Protein AF-A0A949RVY4-F1 (afdb_monomer)

Radius of gyration: 36.32 Å; Cα contacts (8 Å, |Δi|>4): 30; chains: 1; bounding box: 106×46×80 Å

Mean predicted aligned error: 21.16 Å

Secondary structure (DSSP, 8-state):
--HHHHHHHTT--HHHHHHHHHS--HHHHHHHHHHHTTPPPP----PPPPPPP------PPP--S-----PPP----------PPP----S-----S-HHHHHHHHHHHHHHHHHHHHHHHHHHHHHHHHHHHTS--

Solvent-accessible surface area (backbone atoms only — not comparable to full-atom values): 9149 Å² total; per-residue (Å²): 143,57,61,59,61,50,35,47,72,76,66,43,53,73,45,58,31,34,33,75,76,73,71,35,39,66,69,50,50,52,52,54,52,31,58,75,71,68,45,84,77,83,78,83,73,82,67,75,76,79,74,81,74,82,75,85,76,79,82,78,76,83,82,75,92,75,89,82,83,85,76,88,76,87,81,82,78,85,75,84,78,80,76,75,78,80,91,80,69,86,85,78,83,84,76,62,76,61,62,68,56,54,52,49,52,50,50,52,51,54,50,50,53,51,51,52,49,54,51,51,51,50,51,51,53,51,54,54,57,51,55,66,70,70,68,83,122

Sequence (137 aa):
MNDLLLALRDGATVDDALQQIYGFNVEGLEVEWRAAIQARPMAVSALPTAQPTPTFVPTIVPVGGDSFAATPTPFVVPTSSFSTPDASAPPTSSQGPPLLLTLALLGFCCLLLLIIGVVFIGIVVRSQNQKKKGGEQ

pLDDT: mean 79.12, std 16.27, range [43.78, 97.19]

Foldseek 3Di:
DCQLVVCVVVPHDQQRSCCVPVVGGPLVVVQVVCVVVVHDGDDPPPDPDPDDDDDPDPDDDDDPDDDDDDDDDDDDDDDDDDDDPDPPDDDDDPPDPPVVVVVVVVVVVVVVVVVVVVVVVVVVVVVVVVVVVVPPD

Structure (mmCIF, N/CA/C/O backbone):
data_AF-A0A949RVY4-F1
#
_entry.id   AF-A0A949RVY4-F1
#
loop_
_atom_site.group_PDB
_atom_site.id
_atom_site.type_symbol
_atom_site.label_atom_id
_atom_site.label_alt_id
_atom_site.label_comp_id
_atom_site.label_asym_id
_atom_site.label_entity_id
_atom_site.label_seq_id
_atom_site.pdbx_PDB_ins_code
_atom_site.Cartn_x
_atom_site.Cartn_y
_atom_site.Cartn_z
_atom_site.occupancy
_atom_site.B_iso_or_equiv
_atom_site.auth_seq_id
_atom_site.auth_comp_id
_atom_site.auth_asym_id
_atom_site.auth_atom_id
_atom_site.pdbx_PDB_model_num
ATOM 1 N N . MET A 1 1 ? -5.807 -10.503 10.178 1.00 63.25 1 MET A N 1
ATOM 2 C CA . MET A 1 1 ? -5.055 -9.230 9.994 1.00 63.25 1 MET A CA 1
ATOM 3 C C . MET A 1 1 ? -3.608 -9.340 10.489 1.00 63.25 1 MET A C 1
ATOM 5 O O . MET A 1 1 ? -2.984 -8.357 10.862 1.00 63.25 1 MET A O 1
ATOM 9 N N . ASN A 1 2 ? -3.052 -10.547 10.464 1.00 91.69 2 ASN A N 1
ATOM 10 C CA . ASN A 1 2 ? -1.637 -10.851 10.679 1.00 91.69 2 ASN A CA 1
ATOM 11 C C . ASN A 1 2 ? -1.188 -11.938 9.689 1.00 91.69 2 ASN A C 1
ATOM 13 O O . ASN A 1 2 ? -0.134 -12.539 9.855 1.00 91.69 2 ASN A O 1
ATOM 17 N N . ASP A 1 3 ? -2.002 -12.181 8.663 1.00 95.44 3 ASP A N 1
ATOM 18 C CA . ASP A 1 3 ? -1.887 -13.303 7.739 1.00 95.44 3 ASP A CA 1
ATOM 19 C C . ASP A 1 3 ? -0.607 -13.190 6.904 1.00 95.44 3 ASP A C 1
ATOM 21 O O . ASP A 1 3 ? 0.066 -14.189 6.676 1.00 95.44 3 ASP A O 1
ATOM 25 N N . LEU A 1 4 ? -0.187 -11.958 6.580 1.00 95.00 4 LEU A N 1
ATOM 26 C CA . LEU A 1 4 ? 1.084 -11.692 5.894 1.00 95.00 4 LEU A CA 1
ATOM 27 C C . LEU A 1 4 ? 2.275 -12.117 6.747 1.00 95.00 4 LEU A C 1
ATOM 29 O O . LEU A 1 4 ? 3.197 -12.768 6.269 1.00 95.00 4 LEU A O 1
ATOM 33 N N . LEU A 1 5 ? 2.232 -11.783 8.035 1.00 95.88 5 LEU A N 1
ATOM 34 C CA . LEU A 1 5 ? 3.296 -12.132 8.969 1.00 95.88 5 LEU A CA 1
ATOM 35 C C . LEU A 1 5 ? 3.343 -13.643 9.221 1.00 95.88 5 LEU A C 1
ATOM 37 O O . LEU A 1 5 ? 4.427 -14.194 9.387 1.00 95.88 5 LEU A O 1
ATOM 41 N N . LEU A 1 6 ? 2.186 -14.314 9.228 1.00 97.19 6 LEU A N 1
ATOM 42 C CA . LEU A 1 6 ? 2.109 -15.772 9.334 1.00 97.19 6 LEU A CA 1
ATOM 43 C C . LEU A 1 6 ? 2.711 -16.453 8.098 1.00 97.19 6 LEU A C 1
ATOM 45 O O . LEU A 1 6 ? 3.548 -17.335 8.260 1.00 97.19 6 LEU A O 1
ATOM 49 N N . ALA A 1 7 ? 2.368 -15.999 6.890 1.00 95.62 7 ALA A N 1
ATOM 50 C CA . ALA A 1 7 ? 2.912 -16.549 5.649 1.00 95.62 7 ALA A CA 1
ATOM 51 C C . ALA A 1 7 ? 4.443 -16.402 5.570 1.00 95.62 7 ALA A C 1
ATOM 53 O O . ALA A 1 7 ? 5.146 -17.363 5.263 1.00 95.62 7 ALA A O 1
ATOM 54 N N . LEU A 1 8 ? 4.976 -15.229 5.930 1.00 95.75 8 LEU A N 1
ATOM 55 C CA . LEU A 1 8 ? 6.424 -14.992 5.960 1.00 95.75 8 LEU A CA 1
ATOM 56 C C . LEU A 1 8 ? 7.135 -15.836 7.029 1.00 95.75 8 LEU A C 1
ATOM 58 O O . LEU A 1 8 ? 8.222 -16.355 6.783 1.00 95.75 8 LEU A O 1
ATOM 62 N N . ARG A 1 9 ? 6.525 -16.011 8.210 1.00 96.62 9 ARG A N 1
ATOM 63 C CA . ARG A 1 9 ? 7.046 -16.898 9.265 1.00 96.62 9 ARG A CA 1
ATOM 64 C C . ARG A 1 9 ? 7.141 -18.345 8.782 1.00 96.62 9 ARG A C 1
ATOM 66 O O . ARG A 1 9 ? 8.105 -19.029 9.111 1.00 96.62 9 ARG A O 1
ATOM 73 N N . ASP A 1 10 ? 6.152 -18.794 8.018 1.00 96.44 10 ASP A N 1
ATOM 74 C CA . ASP A 1 10 ? 6.070 -20.164 7.511 1.00 96.44 10 ASP A CA 1
ATOM 75 C C . ASP A 1 10 ? 6.998 -20.400 6.298 1.00 96.44 10 ASP A C 1
ATOM 77 O O . ASP A 1 10 ? 7.057 -21.506 5.763 1.00 96.44 10 ASP A O 1
ATOM 81 N N . GLY A 1 11 ? 7.778 -19.384 5.906 1.00 96.56 11 GLY A N 1
ATOM 82 C CA . GLY A 1 11 ? 8.825 -19.475 4.891 1.00 96.56 11 GLY A CA 1
ATOM 83 C C . GLY A 1 11 ? 8.371 -19.128 3.476 1.00 96.56 11 GLY A C 1
ATOM 84 O O . GLY A 1 11 ? 9.130 -19.365 2.537 1.00 96.56 11 GLY A O 1
ATOM 85 N N . ALA A 1 12 ? 7.168 -18.570 3.300 1.00 96.12 12 ALA A N 1
ATOM 86 C CA . ALA A 1 12 ? 6.749 -18.049 2.004 1.00 96.12 12 ALA A CA 1
ATOM 87 C C . ALA A 1 12 ? 7.663 -16.893 1.572 1.00 96.12 12 ALA A C 1
ATOM 89 O O . ALA A 1 12 ? 8.089 -16.073 2.394 1.00 96.12 12 ALA A O 1
ATOM 90 N N . THR A 1 13 ? 7.951 -16.811 0.272 1.00 96.50 13 THR A N 1
ATOM 91 C CA . THR A 1 13 ? 8.637 -15.639 -0.278 1.00 96.50 13 THR A CA 1
ATOM 92 C C . THR A 1 13 ? 7.727 -14.412 -0.178 1.00 96.50 13 THR A C 1
ATOM 94 O O . THR A 1 13 ? 6.507 -14.533 -0.045 1.00 96.50 13 THR A O 1
ATOM 97 N N . VAL A 1 14 ? 8.313 -13.213 -0.213 1.00 95.25 14 VAL A N 1
ATOM 98 C CA . VAL A 1 14 ? 7.546 -11.962 -0.098 1.00 95.25 14 VAL A CA 1
ATOM 99 C C . VAL A 1 14 ? 6.511 -11.849 -1.217 1.00 95.25 14 VAL A C 1
ATOM 101 O O . VAL A 1 14 ? 5.358 -11.530 -0.937 1.00 95.25 14 VAL A O 1
ATOM 104 N N . ASP A 1 15 ? 6.897 -12.169 -2.452 1.00 95.94 15 ASP A N 1
ATOM 105 C CA . ASP A 1 15 ? 5.987 -12.182 -3.597 1.00 95.94 15 ASP A CA 1
ATOM 106 C C . ASP A 1 15 ? 4.851 -13.191 -3.428 1.00 95.94 15 ASP A C 1
ATOM 108 O O . ASP A 1 15 ? 3.692 -12.816 -3.595 1.00 95.94 15 ASP A O 1
ATOM 112 N N . ASP A 1 16 ? 5.143 -14.431 -3.022 1.00 96.31 16 ASP A N 1
ATOM 113 C CA . ASP A 1 16 ? 4.106 -15.452 -2.820 1.00 96.31 16 ASP A CA 1
ATOM 114 C C . ASP A 1 16 ? 3.116 -15.046 -1.718 1.00 96.31 16 ASP A C 1
ATOM 116 O O . ASP A 1 16 ? 1.901 -15.187 -1.872 1.00 96.31 16 ASP A O 1
ATOM 120 N N . ALA A 1 17 ? 3.626 -14.501 -0.610 1.00 96.62 17 ALA A N 1
ATOM 121 C CA . ALA A 1 17 ? 2.806 -14.061 0.511 1.00 96.62 17 ALA A CA 1
ATOM 122 C C . ALA A 1 17 ? 1.905 -12.873 0.128 1.00 96.62 17 ALA A C 1
ATOM 124 O O . ALA A 1 17 ? 0.719 -12.857 0.471 1.00 96.62 17 ALA A O 1
ATOM 125 N N . LEU A 1 18 ? 2.436 -11.893 -0.611 1.00 96.38 18 LEU A N 1
ATOM 126 C CA . LEU A 1 18 ? 1.653 -10.763 -1.119 1.00 96.38 18 LEU A CA 1
ATOM 127 C C . LEU A 1 18 ? 0.600 -11.229 -2.131 1.00 96.38 18 LEU A C 1
ATOM 129 O O . LEU A 1 18 ? -0.568 -10.848 -2.019 1.00 96.38 18 LEU A O 1
ATOM 133 N N . GLN A 1 19 ? 0.975 -12.121 -3.047 1.00 96.38 19 GLN A N 1
ATOM 134 C CA . GLN A 1 19 ? 0.078 -12.639 -4.071 1.00 96.38 19 GLN A CA 1
ATOM 135 C C . GLN A 1 19 ? -1.079 -13.437 -3.457 1.00 96.38 19 GLN A C 1
ATOM 137 O O . GLN A 1 19 ? -2.222 -13.291 -3.889 1.00 96.38 19 GLN A O 1
ATOM 142 N N . GLN A 1 20 ? -0.815 -14.243 -2.425 1.00 94.75 20 GLN A N 1
ATOM 143 C CA . GLN A 1 20 ? -1.829 -15.055 -1.749 1.00 94.75 20 GLN A CA 1
ATOM 144 C C . GLN A 1 20 ? -2.834 -14.216 -0.943 1.00 94.75 20 GLN A C 1
ATOM 146 O O . GLN A 1 20 ? -4.009 -14.575 -0.869 1.00 94.75 20 GLN A O 1
ATOM 151 N N . ILE A 1 21 ? -2.386 -13.125 -0.316 1.00 95.38 21 ILE A N 1
ATOM 152 C CA . ILE A 1 21 ? -3.188 -12.365 0.659 1.00 95.38 21 ILE A CA 1
ATOM 153 C C . ILE A 1 21 ? -3.841 -11.138 0.030 1.00 95.38 21 ILE A C 1
ATOM 155 O O . ILE A 1 21 ? -4.989 -10.823 0.341 1.00 95.38 21 ILE A O 1
ATOM 159 N N . TYR A 1 22 ? -3.109 -10.444 -0.839 1.00 94.44 22 TYR A N 1
ATOM 160 C CA . TYR A 1 22 ? -3.526 -9.181 -1.443 1.00 94.44 22 TYR A CA 1
ATOM 161 C C . TYR A 1 22 ? -3.779 -9.286 -2.952 1.00 94.44 22 TYR A C 1
ATOM 163 O O . TYR A 1 22 ? -4.365 -8.373 -3.528 1.00 94.44 22 TYR A O 1
ATOM 171 N N . GLY A 1 23 ? -3.407 -10.400 -3.592 1.00 95.44 23 GLY A N 1
ATOM 172 C CA . GLY A 1 23 ? -3.687 -10.642 -5.011 1.00 95.44 23 GLY A CA 1
ATOM 173 C C . GLY A 1 23 ? -2.716 -9.964 -5.980 1.00 95.44 23 GLY A C 1
ATOM 174 O O . GLY A 1 23 ? -2.944 -10.015 -7.189 1.00 95.44 23 GLY A O 1
ATOM 175 N N . PHE A 1 24 ? -1.637 -9.367 -5.477 1.00 95.12 24 PHE A N 1
ATOM 176 C CA . PHE A 1 24 ? -0.573 -8.755 -6.267 1.00 95.12 24 PHE A CA 1
ATOM 177 C C . PHE A 1 24 ? 0.800 -9.086 -5.683 1.00 95.12 24 PHE A C 1
ATOM 179 O O . PHE A 1 24 ? 0.918 -9.448 -4.516 1.00 95.12 24 PHE A O 1
ATOM 186 N N . ASN A 1 25 ? 1.833 -8.919 -6.494 1.00 94.62 25 ASN A N 1
ATOM 187 C CA . ASN A 1 25 ? 3.224 -9.162 -6.141 1.00 94.62 25 ASN A CA 1
ATOM 188 C C . ASN A 1 25 ? 3.936 -7.849 -5.730 1.00 94.62 25 ASN A C 1
ATOM 190 O O . ASN A 1 25 ? 3.283 -6.811 -5.570 1.00 94.62 25 ASN A O 1
ATOM 194 N N . VAL A 1 26 ? 5.259 -7.856 -5.542 1.00 93.88 26 VAL A N 1
ATOM 195 C CA . VAL A 1 26 ? 5.988 -6.652 -5.092 1.00 93.88 26 VAL A CA 1
ATOM 196 C C . VAL A 1 26 ? 5.869 -5.492 -6.089 1.00 93.88 26 VAL A C 1
ATOM 198 O O . VAL A 1 26 ? 5.657 -4.352 -5.670 1.00 93.88 26 VAL A O 1
ATOM 201 N N . GLU A 1 27 ? 5.921 -5.751 -7.399 1.00 92.81 27 GLU A N 1
ATOM 202 C CA . GLU A 1 27 ? 5.725 -4.699 -8.405 1.00 92.81 27 GLU A CA 1
ATOM 203 C C . GLU A 1 27 ? 4.308 -4.111 -8.357 1.00 92.81 27 GLU A C 1
ATOM 205 O O . GLU A 1 27 ? 4.136 -2.894 -8.446 1.00 92.81 27 GLU A O 1
ATOM 210 N N . GLY A 1 28 ? 3.284 -4.950 -8.174 1.00 92.25 28 GLY A N 1
ATOM 211 C CA . GLY A 1 28 ? 1.904 -4.487 -8.016 1.00 92.25 28 GLY A CA 1
ATOM 212 C C . GLY A 1 28 ? 1.714 -3.616 -6.770 1.00 92.25 28 GLY A C 1
ATOM 213 O O . GLY A 1 28 ? 1.038 -2.589 -6.837 1.00 92.25 28 GLY A O 1
ATOM 214 N N . LEU A 1 29 ? 2.381 -3.962 -5.663 1.00 94.62 29 LEU A N 1
ATOM 215 C CA . LEU A 1 29 ? 2.405 -3.137 -4.453 1.00 94.62 29 LEU A CA 1
ATOM 216 C C . LEU A 1 29 ? 3.009 -1.754 -4.725 1.00 94.62 29 LEU A C 1
ATOM 218 O O . LEU A 1 29 ? 2.462 -0.752 -4.264 1.00 94.62 29 LEU A O 1
ATOM 222 N N . GLU A 1 30 ? 4.111 -1.673 -5.478 1.00 93.50 30 GLU A N 1
ATOM 223 C CA . GLU A 1 30 ? 4.707 -0.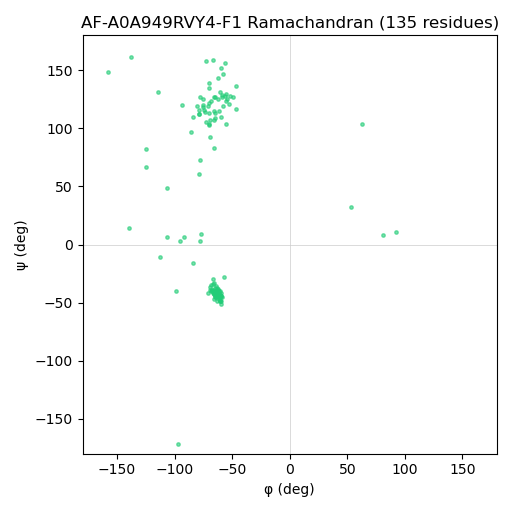383 -5.836 1.00 93.50 30 GLU A CA 1
ATOM 224 C C . GLU A 1 30 ? 3.753 0.455 -6.700 1.00 93.50 30 GLU A C 1
ATOM 226 O O . GLU A 1 30 ? 3.604 1.657 -6.463 1.00 93.50 30 GLU A O 1
ATOM 231 N N . VAL A 1 31 ? 3.076 -0.159 -7.672 1.00 93.94 31 VAL A N 1
ATOM 232 C CA . VAL A 1 31 ? 2.106 0.533 -8.535 1.00 93.94 31 VAL A CA 1
ATOM 233 C C . VAL A 1 31 ? 0.968 1.139 -7.710 1.00 93.94 31 VAL A C 1
ATOM 235 O O . VAL A 1 31 ? 0.704 2.339 -7.827 1.00 93.94 31 VAL A O 1
ATOM 238 N N . GLU A 1 32 ? 0.338 0.344 -6.845 1.00 93.06 32 GLU A N 1
ATOM 239 C CA . GLU A 1 32 ? -0.758 0.794 -5.979 1.00 93.06 32 GLU A CA 1
ATOM 240 C C . GLU A 1 32 ? -0.293 1.858 -4.979 1.00 93.06 32 GLU A C 1
ATOM 242 O O . GLU A 1 32 ? -0.951 2.883 -4.790 1.00 93.06 32 GLU A O 1
ATOM 247 N N . TRP A 1 33 ? 0.885 1.675 -4.379 1.00 93.94 33 TRP A N 1
ATOM 248 C CA . TRP A 1 33 ? 1.455 2.654 -3.458 1.00 93.94 33 TRP A CA 1
ATOM 249 C C . TRP A 1 33 ? 1.704 4.000 -4.145 1.00 93.94 33 TRP A C 1
ATOM 251 O O . TRP A 1 33 ? 1.321 5.044 -3.611 1.00 93.94 33 TRP A O 1
ATOM 261 N N . ARG A 1 34 ? 2.282 3.996 -5.353 1.00 95.00 34 ARG A N 1
ATOM 262 C CA . ARG A 1 34 ? 2.510 5.220 -6.135 1.00 95.00 34 ARG A CA 1
ATOM 263 C C . ARG A 1 34 ? 1.201 5.889 -6.529 1.00 95.00 34 ARG A C 1
ATOM 265 O O . ARG A 1 34 ? 1.118 7.113 -6.441 1.00 95.00 34 ARG A O 1
ATOM 272 N N . ALA A 1 35 ? 0.187 5.114 -6.914 1.00 94.12 35 ALA A N 1
ATOM 273 C CA . ALA A 1 35 ? -1.146 5.638 -7.194 1.00 94.12 35 ALA A CA 1
ATOM 274 C C . ALA A 1 35 ? -1.755 6.309 -5.951 1.00 94.12 35 ALA A C 1
ATOM 276 O O . ALA A 1 35 ? -2.265 7.427 -6.045 1.00 94.12 35 ALA A O 1
ATOM 277 N N . ALA A 1 36 ? -1.618 5.685 -4.777 1.00 94.56 36 ALA A N 1
ATOM 278 C CA . ALA A 1 36 ? -2.134 6.202 -3.513 1.00 94.56 36 ALA A CA 1
ATOM 279 C C . ALA A 1 36 ? -1.491 7.537 -3.098 1.00 94.56 36 ALA A C 1
ATOM 281 O O . ALA A 1 36 ? -2.182 8.419 -2.590 1.00 94.56 36 ALA A O 1
ATOM 282 N N . ILE A 1 37 ? -0.189 7.715 -3.344 1.00 96.00 37 ILE A N 1
ATOM 283 C CA . ILE A 1 37 ? 0.522 8.976 -3.060 1.00 96.00 37 ILE A CA 1
ATOM 284 C C . ILE A 1 37 ? 0.546 9.946 -4.252 1.00 96.00 37 ILE A C 1
ATOM 286 O O . ILE A 1 37 ? 1.235 10.963 -4.195 1.00 96.00 37 ILE A O 1
ATOM 290 N N . GLN A 1 38 ? -0.168 9.629 -5.339 1.00 94.31 38 GLN A N 1
ATOM 291 C CA . GLN A 1 38 ? -0.176 10.391 -6.596 1.00 94.31 38 GLN A CA 1
ATOM 292 C C . GLN A 1 38 ? 1.231 10.645 -7.173 1.00 94.31 38 GLN A C 1
ATOM 294 O O . GLN A 1 38 ? 1.494 11.667 -7.812 1.00 94.31 38 GLN A O 1
ATOM 299 N N . ALA A 1 39 ? 2.158 9.713 -6.953 1.00 93.62 39 ALA A N 1
ATOM 300 C CA . ALA A 1 39 ? 3.489 9.773 -7.533 1.00 93.62 39 ALA A CA 1
ATOM 301 C C . ALA A 1 39 ? 3.445 9.469 -9.036 1.00 93.62 39 ALA A C 1
ATOM 303 O O . ALA A 1 39 ? 2.553 8.790 -9.545 1.00 93.62 39 ALA A O 1
ATOM 304 N N . ARG A 1 40 ? 4.472 9.933 -9.760 1.00 91.69 40 ARG A N 1
ATOM 305 C CA . ARG A 1 40 ? 4.664 9.583 -11.173 1.00 91.69 40 ARG A CA 1
ATOM 306 C C . ARG A 1 40 ? 4.727 8.048 -11.320 1.00 91.69 40 ARG A C 1
ATOM 308 O O . ARG A 1 40 ? 5.555 7.449 -10.620 1.00 91.69 40 ARG A O 1
ATOM 315 N N . PRO A 1 41 ? 3.931 7.429 -12.216 1.00 86.56 41 PRO A N 1
ATOM 316 C CA . PRO A 1 41 ? 4.009 5.996 -12.500 1.00 86.56 41 PRO A CA 1
ATOM 317 C C . PRO A 1 41 ? 5.409 5.595 -12.973 1.00 86.56 41 PRO A C 1
ATOM 319 O O . PRO A 1 41 ? 6.081 6.386 -13.644 1.00 86.56 41 PRO A O 1
ATOM 322 N N . MET A 1 42 ? 5.861 4.381 -12.644 1.00 81.69 42 MET A N 1
ATOM 323 C CA . MET A 1 42 ? 7.092 3.855 -13.238 1.00 81.69 42 MET A CA 1
ATOM 324 C C . MET A 1 42 ? 6.928 3.766 -14.756 1.00 81.69 42 MET A C 1
ATOM 326 O O . MET A 1 42 ? 5.941 3.231 -15.261 1.00 81.69 42 MET A O 1
ATOM 330 N N . ALA A 1 43 ? 7.911 4.282 -15.490 1.00 73.25 43 ALA A N 1
ATOM 331 C CA . ALA A 1 43 ? 8.015 4.010 -16.911 1.00 73.25 43 ALA A CA 1
ATOM 332 C C . ALA A 1 43 ? 8.478 2.558 -17.059 1.00 73.25 43 ALA A C 1
ATOM 334 O O . ALA A 1 43 ? 9.641 2.250 -16.798 1.00 73.25 43 ALA A O 1
ATOM 335 N N . VAL A 1 44 ? 7.571 1.664 -17.453 1.00 70.88 44 VAL A N 1
ATOM 336 C CA . VAL A 1 44 ? 7.947 0.309 -17.862 1.00 70.88 44 VAL A CA 1
ATOM 337 C C . VAL A 1 44 ? 8.692 0.459 -19.185 1.00 70.88 44 VAL A C 1
ATOM 339 O O . VAL A 1 44 ? 8.091 0.593 -20.250 1.00 70.88 44 VAL A O 1
ATOM 342 N N . SER A 1 45 ? 10.017 0.576 -19.106 1.00 61.03 45 SER A N 1
ATOM 343 C CA . SER A 1 45 ? 10.857 0.745 -20.284 1.00 61.03 45 SER A CA 1
ATOM 344 C C . SER A 1 45 ? 10.862 -0.563 -21.068 1.00 61.03 45 SER A C 1
ATOM 346 O O . SER A 1 45 ? 11.545 -1.512 -20.699 1.00 61.03 45 SER A O 1
ATOM 348 N N . ALA A 1 46 ? 10.105 -0.604 -22.162 1.00 63.75 46 ALA A N 1
ATOM 349 C CA . ALA A 1 46 ? 10.144 -1.691 -23.138 1.00 63.75 46 ALA A CA 1
ATOM 350 C C . ALA A 1 46 ? 11.366 -1.599 -24.075 1.00 63.75 46 ALA A C 1
ATOM 352 O O . ALA A 1 46 ? 11.422 -2.312 -25.077 1.00 63.75 46 ALA A O 1
ATOM 353 N N . LEU A 1 47 ? 12.324 -0.699 -23.802 1.00 68.38 47 LEU A N 1
ATOM 354 C CA . LEU A 1 47 ? 13.532 -0.613 -24.614 1.00 68.38 47 LEU A CA 1
ATOM 355 C C . LEU A 1 47 ? 14.337 -1.908 -24.440 1.00 68.38 47 LEU A C 1
ATOM 357 O O . LEU A 1 47 ? 14.656 -2.261 -23.302 1.00 68.38 47 LEU A O 1
ATOM 361 N N . PRO A 1 48 ? 14.707 -2.589 -25.539 1.00 68.38 48 PRO A N 1
ATOM 362 C CA . PRO A 1 48 ? 15.642 -3.698 -25.477 1.00 68.38 48 PRO A CA 1
ATOM 363 C C . PRO A 1 48 ? 16.894 -3.255 -24.721 1.00 68.38 48 PRO A C 1
ATOM 365 O O . PRO A 1 48 ? 17.493 -2.226 -25.052 1.00 68.38 48 PRO A O 1
ATOM 368 N N . THR A 1 49 ? 17.301 -4.019 -23.710 1.00 69.81 49 THR A N 1
ATOM 369 C CA . THR A 1 49 ? 18.649 -3.895 -23.160 1.00 69.81 49 THR A CA 1
ATOM 370 C C . THR A 1 49 ? 19.621 -4.085 -24.317 1.00 69.81 49 THR A C 1
ATOM 372 O O . THR A 1 49 ? 19.542 -5.074 -25.046 1.00 69.81 49 THR A O 1
ATOM 375 N N . ALA A 1 50 ? 20.490 -3.096 -24.545 1.00 69.69 50 ALA A N 1
ATOM 376 C CA . ALA A 1 50 ? 21.462 -3.154 -25.626 1.00 69.69 50 ALA A CA 1
ATOM 377 C C . ALA A 1 50 ? 22.245 -4.469 -25.522 1.00 69.69 50 ALA A C 1
ATOM 379 O O . ALA A 1 50 ? 22.859 -4.757 -24.493 1.00 69.69 50 ALA A O 1
ATOM 380 N N . GLN A 1 51 ? 22.179 -5.286 -26.573 1.00 76.88 51 GLN A N 1
ATOM 381 C CA . GLN A 1 51 ? 22.876 -6.561 -26.601 1.00 76.88 51 GLN A CA 1
ATOM 382 C C . GLN A 1 51 ? 24.383 -6.277 -26.575 1.00 76.88 51 GLN A C 1
ATOM 384 O O . GLN A 1 51 ? 24.850 -5.473 -27.392 1.00 76.88 51 GLN A O 1
ATOM 389 N N . PRO A 1 52 ? 25.156 -6.871 -25.645 1.00 72.06 52 PRO A N 1
ATOM 390 C CA . PRO A 1 52 ? 26.588 -6.625 -25.586 1.00 72.06 52 PRO A CA 1
ATOM 391 C C . PRO A 1 52 ? 27.200 -7.014 -26.931 1.00 72.06 52 PRO A C 1
ATOM 393 O O . PRO A 1 52 ? 27.084 -8.156 -27.377 1.00 72.06 52 PRO A O 1
ATOM 396 N N . THR A 1 53 ? 27.815 -6.043 -27.605 1.00 79.56 53 THR A N 1
ATOM 397 C CA . THR A 1 53 ? 28.573 -6.322 -28.825 1.00 79.56 53 THR A CA 1
ATOM 398 C C . THR A 1 53 ? 29.810 -7.115 -28.409 1.00 79.56 53 THR A C 1
ATOM 400 O O . THR A 1 53 ? 30.541 -6.644 -27.535 1.00 79.56 53 THR A O 1
ATOM 403 N N . PRO A 1 54 ? 30.052 -8.315 -28.964 1.00 79.12 54 PRO A N 1
ATOM 404 C CA . PRO A 1 54 ? 31.222 -9.100 -28.604 1.00 79.12 54 PRO A CA 1
ATOM 405 C C . PRO A 1 54 ? 32.486 -8.317 -28.962 1.00 79.12 54 PRO A C 1
ATOM 407 O O . PRO A 1 54 ? 32.756 -8.043 -30.131 1.00 79.12 54 PRO A O 1
ATOM 410 N N . THR A 1 55 ? 33.265 -7.943 -27.950 1.00 77.75 55 THR A N 1
ATOM 411 C CA . THR A 1 55 ? 34.564 -7.309 -28.159 1.00 77.75 55 THR A CA 1
ATOM 412 C C . THR A 1 55 ? 35.552 -8.384 -28.599 1.00 77.75 55 THR A C 1
ATOM 414 O O . THR A 1 55 ? 35.797 -9.344 -27.867 1.00 77.75 55 THR A O 1
ATOM 417 N N . PHE A 1 56 ? 36.116 -8.247 -29.801 1.00 76.12 56 PHE A N 1
ATOM 418 C CA . PHE A 1 56 ? 37.183 -9.126 -30.273 1.00 76.12 56 PHE A CA 1
ATOM 419 C C . PHE A 1 56 ? 38.411 -8.916 -29.384 1.00 76.12 56 PHE A C 1
ATOM 421 O O . PHE A 1 56 ? 39.034 -7.856 -29.432 1.00 76.12 56 PHE A O 1
ATOM 428 N N . VAL A 1 57 ? 38.732 -9.897 -28.539 1.00 75.31 57 VAL A N 1
ATOM 429 C CA . VAL A 1 57 ? 39.948 -9.871 -27.722 1.00 75.31 57 VAL A CA 1
ATOM 430 C C . VAL A 1 57 ? 41.113 -10.277 -28.623 1.00 75.31 57 VAL A C 1
ATOM 432 O O . VAL A 1 57 ? 41.133 -11.419 -29.091 1.00 75.31 57 VAL A O 1
ATOM 435 N N . PRO A 1 58 ? 42.087 -9.388 -28.886 1.00 77.25 58 PRO A N 1
ATOM 436 C CA . PRO A 1 58 ? 43.272 -9.763 -29.638 1.00 77.25 58 PRO A CA 1
ATOM 437 C C . PRO A 1 58 ? 44.033 -10.833 -28.859 1.00 77.25 58 PRO A C 1
ATOM 439 O O . PRO A 1 58 ? 44.381 -10.641 -27.692 1.00 77.25 58 PRO A O 1
ATOM 442 N N . THR A 1 59 ? 44.295 -11.970 -29.495 1.00 81.00 59 THR A N 1
ATOM 443 C CA . THR A 1 59 ? 45.180 -12.988 -28.931 1.00 81.00 59 THR A CA 1
ATOM 444 C C . THR A 1 59 ? 46.594 -12.409 -28.859 1.00 81.00 59 THR A C 1
ATOM 446 O O . THR A 1 59 ? 47.244 -12.226 -29.886 1.00 81.00 59 THR A O 1
ATOM 449 N N . ILE A 1 60 ? 47.062 -12.082 -27.651 1.00 73.69 60 ILE A N 1
ATOM 450 C CA . ILE A 1 60 ? 48.436 -11.616 -27.431 1.00 73.69 60 ILE A CA 1
ATOM 451 C C . ILE A 1 60 ? 49.379 -12.800 -27.648 1.00 73.69 60 ILE A C 1
ATOM 453 O O . ILE A 1 60 ? 49.277 -13.828 -26.979 1.00 73.69 60 ILE A O 1
ATOM 457 N N . VAL A 1 61 ? 50.303 -12.644 -28.591 1.00 72.38 61 VAL A N 1
ATOM 458 C CA . VAL A 1 61 ? 51.416 -13.573 -28.800 1.00 72.38 61 VAL A CA 1
ATOM 459 C C . VAL A 1 61 ? 52.390 -13.419 -27.620 1.00 72.38 61 VAL A C 1
ATOM 461 O O . VAL A 1 61 ? 52.679 -12.279 -27.247 1.00 72.38 61 VAL A O 1
ATOM 464 N N . PRO A 1 62 ? 52.898 -14.504 -27.005 1.00 65.75 62 PRO A N 1
ATOM 465 C CA . PRO A 1 62 ? 53.838 -14.394 -25.892 1.00 65.75 62 PRO A CA 1
ATOM 466 C C . PRO A 1 62 ? 55.071 -13.562 -26.267 1.00 65.75 62 PRO A C 1
ATOM 468 O O . PRO A 1 62 ? 55.705 -13.802 -27.293 1.00 65.75 62 PRO A O 1
ATOM 471 N N . VAL A 1 63 ? 55.404 -12.583 -25.425 1.00 64.38 63 VAL A N 1
ATOM 472 C CA . VAL A 1 63 ? 56.562 -11.700 -25.598 1.00 64.38 63 VAL A CA 1
ATOM 473 C C . VAL A 1 63 ? 57.848 -12.501 -25.377 1.00 64.38 63 VAL A C 1
ATOM 475 O O . VAL A 1 63 ? 58.191 -12.840 -24.245 1.00 64.38 63 VAL A O 1
AT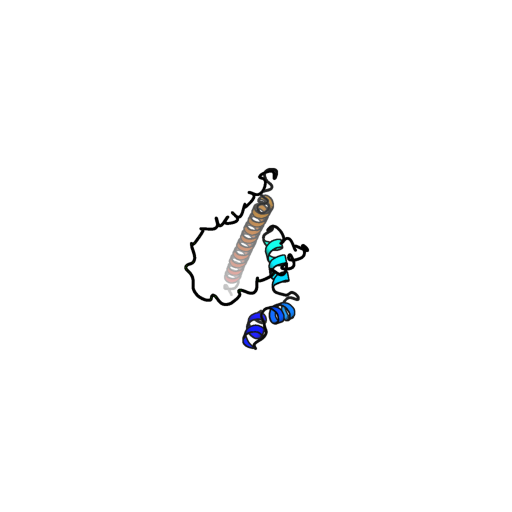OM 478 N N . GLY A 1 64 ? 58.573 -12.780 -26.461 1.00 59.91 64 GLY A N 1
ATOM 479 C CA . GLY A 1 64 ? 60.021 -12.978 -26.410 1.00 59.91 64 GLY A CA 1
ATOM 480 C C . GLY A 1 64 ? 60.670 -11.607 -26.249 1.00 59.91 64 GLY A C 1
ATOM 481 O O . GLY A 1 64 ? 60.325 -10.689 -26.987 1.00 59.91 64 GLY A O 1
ATOM 482 N N . GLY A 1 65 ? 61.495 -11.450 -25.215 1.00 58.78 65 GLY A N 1
ATOM 483 C CA . GLY A 1 65 ? 61.930 -10.1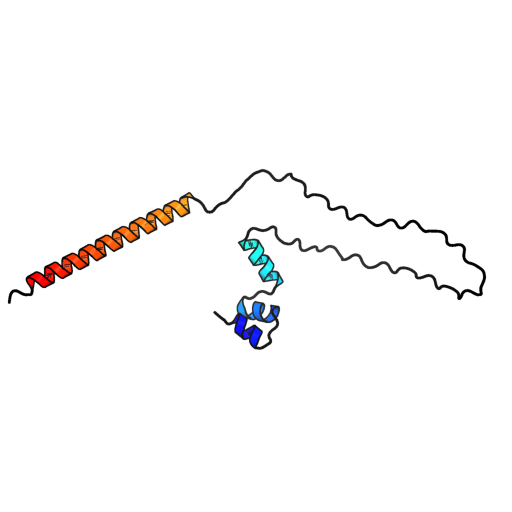52 -24.706 1.00 58.78 65 GLY A CA 1
ATOM 484 C C . GLY A 1 65 ? 62.568 -9.245 -25.751 1.00 58.78 65 GLY A C 1
ATOM 485 O O . GLY A 1 65 ? 63.538 -9.643 -26.372 1.00 58.78 65 GLY A O 1
ATOM 486 N N . ASP A 1 66 ? 62.023 -8.035 -25.863 1.00 58.31 66 ASP A N 1
ATOM 487 C CA . ASP A 1 66 ? 62.735 -6.772 -26.049 1.00 58.31 66 ASP A CA 1
ATOM 488 C C . ASP A 1 66 ? 61.804 -5.635 -25.571 1.00 58.31 66 ASP A C 1
ATOM 490 O O . ASP A 1 66 ? 60.578 -5.765 -25.550 1.00 58.31 66 ASP A O 1
ATOM 494 N N . SER A 1 67 ? 62.395 -4.565 -25.047 1.00 56.06 67 SER A N 1
ATOM 495 C CA . SER A 1 67 ? 61.783 -3.547 -24.183 1.00 56.06 67 SER A CA 1
ATOM 496 C C . SER A 1 67 ? 60.576 -2.803 -24.787 1.00 56.06 67 SER A C 1
ATOM 498 O O . SER A 1 67 ? 60.662 -2.175 -25.839 1.00 56.06 67 SER A O 1
ATOM 500 N N . PHE A 1 68 ? 59.451 -2.787 -24.059 1.00 55.78 68 PHE A N 1
ATOM 501 C CA . PHE A 1 68 ? 58.243 -2.034 -24.420 1.00 55.78 68 PHE A CA 1
ATOM 502 C C . PHE A 1 68 ? 58.358 -0.550 -24.038 1.00 55.78 68 PHE A C 1
ATOM 504 O O . PHE A 1 68 ? 58.446 -0.204 -22.860 1.00 55.78 68 PHE A O 1
ATOM 511 N N . ALA A 1 69 ? 58.276 0.338 -25.031 1.00 61.03 69 ALA A N 1
ATOM 512 C CA . ALA A 1 69 ? 58.012 1.758 -24.814 1.00 61.03 69 ALA A CA 1
ATOM 513 C C . ALA A 1 69 ? 56.505 1.970 -24.573 1.00 61.03 69 ALA A C 1
ATOM 515 O O . ALA A 1 69 ? 55.684 1.766 -25.468 1.00 61.03 69 ALA A O 1
ATOM 516 N N . ALA A 1 70 ? 56.128 2.363 -23.354 1.00 55.53 70 ALA A N 1
ATOM 517 C CA . ALA A 1 70 ? 54.739 2.628 -22.989 1.00 55.53 70 ALA A CA 1
ATOM 518 C C . ALA A 1 70 ? 54.252 3.948 -23.610 1.00 55.53 70 ALA A C 1
ATOM 520 O O . ALA A 1 70 ? 54.717 5.025 -23.243 1.00 55.53 70 ALA A O 1
ATOM 521 N N . THR A 1 71 ? 53.292 3.870 -24.533 1.00 64.50 71 THR A N 1
ATOM 522 C CA . THR A 1 71 ? 52.541 5.042 -25.007 1.00 64.50 71 THR A CA 1
ATOM 523 C C . THR A 1 71 ? 51.257 5.164 -24.179 1.00 64.50 71 THR A C 1
ATOM 525 O O . THR A 1 71 ? 50.459 4.225 -24.192 1.00 64.50 71 THR A O 1
ATOM 528 N N . PRO A 1 72 ? 51.020 6.270 -23.448 1.00 56.22 72 PRO A N 1
ATOM 529 C CA . PRO A 1 72 ? 49.791 6.440 -22.682 1.00 56.22 72 PRO A CA 1
ATOM 530 C C . PRO A 1 72 ? 48.606 6.660 -23.629 1.00 56.22 72 PRO A C 1
ATOM 532 O O . PRO A 1 72 ? 48.567 7.617 -24.400 1.00 56.22 72 PRO A O 1
ATOM 535 N N . THR A 1 73 ? 47.628 5.760 -23.574 1.00 66.81 73 THR A N 1
ATOM 536 C CA . THR A 1 73 ? 46.355 5.897 -24.287 1.00 66.81 73 THR A CA 1
ATOM 537 C C . THR A 1 73 ? 45.461 6.883 -23.524 1.00 66.81 73 THR A C 1
ATOM 539 O O . THR A 1 73 ? 45.257 6.688 -22.323 1.00 66.81 73 THR A O 1
ATOM 542 N N . PRO A 1 74 ? 44.909 7.936 -24.153 1.00 61.25 74 PRO A N 1
ATOM 543 C CA . PRO A 1 74 ? 43.968 8.820 -23.474 1.00 61.25 74 PRO A CA 1
ATOM 544 C C . PRO A 1 74 ? 42.643 8.084 -23.233 1.00 61.25 74 PRO A C 1
ATOM 546 O O . PRO A 1 74 ? 41.921 7.743 -24.168 1.00 61.25 74 PRO A O 1
ATOM 549 N N . PHE A 1 75 ? 42.324 7.836 -21.963 1.00 63.72 75 PHE A N 1
ATOM 550 C CA . PHE A 1 75 ? 41.025 7.321 -21.538 1.00 63.72 75 PHE A CA 1
ATOM 551 C C . PHE A 1 75 ? 40.019 8.480 -21.513 1.00 63.72 75 PHE A C 1
ATOM 553 O O . PHE A 1 75 ? 40.129 9.385 -20.687 1.00 63.72 75 PHE A O 1
ATOM 560 N N . VAL A 1 76 ? 39.030 8.463 -22.407 1.00 63.44 76 VAL A N 1
ATOM 561 C CA . VAL A 1 76 ? 37.845 9.322 -22.281 1.00 63.44 76 VAL A CA 1
ATOM 562 C C . VAL A 1 76 ? 36.846 8.632 -21.358 1.00 63.44 76 V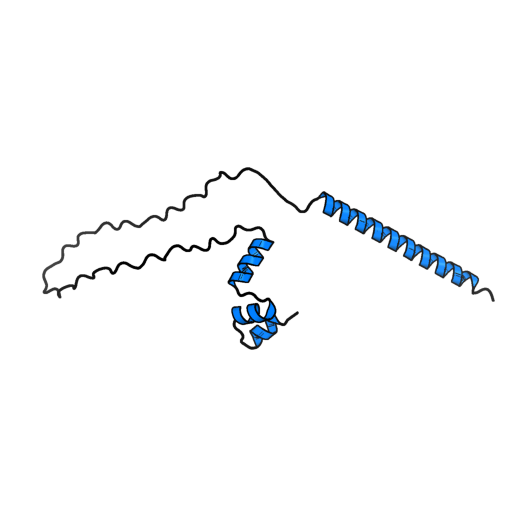AL A C 1
ATOM 564 O O . VAL A 1 76 ? 36.272 7.600 -21.695 1.00 63.44 76 VAL A O 1
ATOM 567 N N . VAL A 1 77 ? 36.663 9.185 -20.161 1.00 67.62 77 VAL A N 1
ATOM 568 C CA . VAL A 1 77 ? 35.615 8.748 -19.234 1.00 67.62 77 VAL A CA 1
ATOM 569 C C . VAL A 1 77 ? 34.281 9.297 -19.754 1.00 67.62 77 VAL A C 1
ATOM 571 O O . VAL A 1 77 ? 34.152 10.519 -19.870 1.00 67.62 77 VAL A O 1
ATOM 574 N N . PRO A 1 78 ? 33.279 8.460 -20.083 1.00 60.47 78 PRO A N 1
ATOM 575 C CA . PRO A 1 78 ? 31.972 8.967 -20.469 1.00 60.47 78 PRO A CA 1
ATOM 576 C C . PRO A 1 78 ? 31.343 9.680 -19.267 1.00 60.47 78 PRO A C 1
ATOM 578 O O . PRO A 1 78 ? 31.034 9.073 -18.244 1.00 60.47 78 PRO A O 1
ATOM 581 N N . THR A 1 79 ? 31.182 10.997 -19.377 1.00 67.12 79 THR A N 1
ATOM 582 C CA . THR A 1 79 ? 30.438 11.792 -18.396 1.00 67.12 79 THR A CA 1
ATOM 583 C C . THR A 1 79 ? 28.948 11.523 -18.584 1.00 67.12 79 THR A C 1
ATOM 585 O O . THR A 1 79 ? 28.386 11.832 -19.634 1.00 67.12 79 THR A O 1
ATOM 588 N N . SER A 1 80 ? 28.307 10.937 -17.568 1.00 57.97 80 SER A N 1
ATOM 589 C CA . SER A 1 80 ? 26.850 10.795 -17.508 1.00 57.97 80 SER A CA 1
ATOM 590 C C . SER A 1 80 ? 26.212 12.184 -17.539 1.00 57.97 80 SER A C 1
ATOM 592 O O . SER A 1 80 ? 26.343 12.956 -16.589 1.00 57.97 80 SER A O 1
ATOM 594 N N . SER A 1 81 ? 25.553 12.524 -18.645 1.00 63.12 81 SER A N 1
ATOM 595 C CA . SER A 1 81 ? 24.762 13.749 -18.743 1.00 63.12 81 SER A CA 1
ATOM 596 C C . SER A 1 81 ? 23.368 13.450 -18.203 1.00 63.12 81 SER A C 1
ATOM 598 O O . SER A 1 81 ? 22.523 12.912 -18.912 1.00 63.12 81 SER A O 1
ATOM 600 N N . PHE A 1 82 ? 23.124 13.782 -16.936 1.00 55.66 82 PHE A N 1
ATOM 601 C CA . PHE A 1 82 ? 21.760 13.897 -16.433 1.00 55.66 82 PHE A CA 1
ATOM 602 C C . PHE A 1 82 ? 21.143 15.142 -17.069 1.00 55.66 82 PHE A C 1
ATOM 604 O O . PHE A 1 82 ? 21.471 16.267 -16.698 1.00 55.66 82 PHE A O 1
ATOM 611 N N . SER A 1 83 ? 20.275 14.952 -18.060 1.00 54.50 83 SER A N 1
ATOM 612 C CA . SER A 1 83 ? 19.402 16.020 -18.530 1.00 54.50 83 SER A CA 1
ATOM 613 C C . SER A 1 83 ? 18.443 16.370 -17.396 1.00 54.50 83 SER A C 1
ATOM 615 O O . SER A 1 83 ? 17.634 15.541 -16.976 1.00 54.50 83 SER A O 1
ATOM 617 N N . THR A 1 84 ? 18.559 17.587 -16.873 1.00 58.19 84 THR A N 1
ATOM 618 C CA . THR A 1 84 ? 17.563 18.197 -15.992 1.00 58.19 84 THR A CA 1
ATOM 619 C C . THR A 1 84 ? 16.189 18.050 -16.651 1.00 58.19 84 THR A C 1
ATOM 621 O O . THR A 1 84 ? 16.058 18.419 -17.821 1.00 58.19 84 THR A O 1
ATOM 624 N N . PRO A 1 85 ? 15.168 17.504 -15.968 1.00 53.25 85 PRO A N 1
ATOM 625 C CA . PRO A 1 85 ? 13.824 17.492 -16.515 1.00 53.25 85 PRO A CA 1
ATOM 626 C C . PRO A 1 85 ? 13.394 18.930 -16.782 1.00 53.25 85 PRO A C 1
ATOM 628 O O . PRO A 1 85 ? 13.515 19.793 -15.911 1.00 53.25 85 PRO A O 1
ATOM 631 N N . ASP A 1 86 ? 12.926 19.154 -18.002 1.00 43.78 86 ASP A N 1
ATOM 632 C CA . ASP A 1 86 ? 12.333 20.393 -18.472 1.00 43.78 86 ASP A CA 1
ATOM 633 C C . ASP A 1 86 ? 11.311 20.915 -17.450 1.00 43.78 86 ASP A C 1
ATOM 635 O O . ASP A 1 86 ? 10.302 20.269 -17.148 1.00 43.78 86 ASP A O 1
ATOM 639 N N . ALA A 1 87 ? 11.602 22.086 -16.885 1.00 55.53 87 ALA A N 1
ATOM 640 C CA . ALA A 1 87 ? 10.685 22.849 -16.056 1.00 55.53 87 ALA A CA 1
ATOM 641 C C . ALA A 1 87 ? 9.691 23.597 -16.961 1.00 55.53 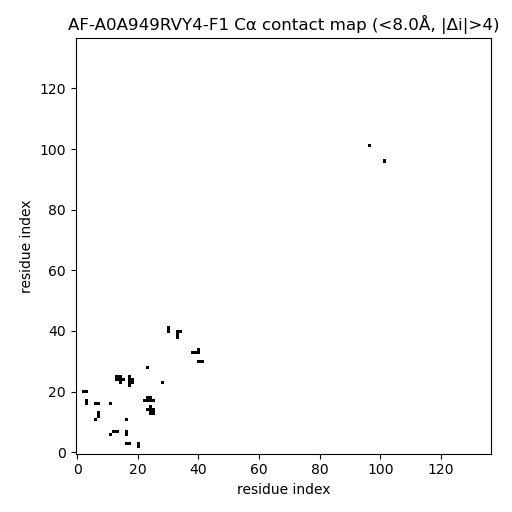87 ALA A C 1
ATOM 643 O O . ALA A 1 87 ? 9.610 24.820 -16.952 1.00 55.53 87 ALA A O 1
ATOM 644 N N . SER A 1 88 ? 8.926 22.843 -17.748 1.00 53.62 88 SER A N 1
ATOM 645 C CA . SER A 1 88 ? 7.707 23.305 -18.411 1.00 53.62 88 SER A CA 1
ATOM 646 C C . SER A 1 88 ? 6.563 22.373 -18.032 1.00 53.62 88 SER A C 1
ATOM 648 O O . SER A 1 88 ? 6.019 21.624 -18.836 1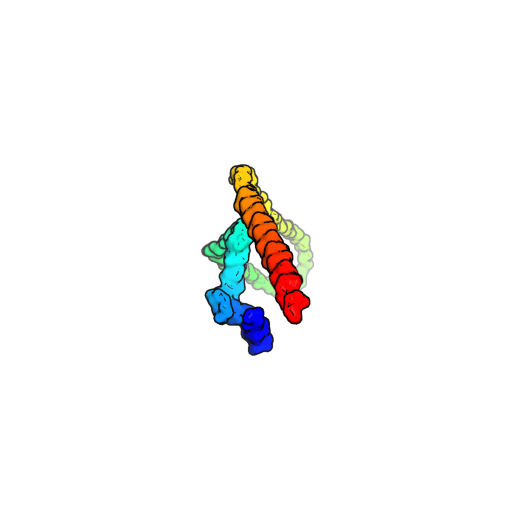.00 53.62 88 SER A O 1
ATOM 650 N N . ALA A 1 89 ? 6.203 22.413 -16.751 1.00 54.06 89 ALA A N 1
ATOM 651 C CA . ALA A 1 89 ? 4.890 21.988 -16.295 1.00 54.06 89 ALA A CA 1
ATOM 652 C C . ALA A 1 89 ? 4.168 23.230 -15.743 1.00 54.06 89 ALA A C 1
ATOM 654 O O . ALA A 1 89 ? 4.774 23.983 -14.976 1.00 54.06 89 ALA A O 1
ATOM 655 N N . PRO A 1 90 ? 2.911 23.487 -16.148 1.00 61.03 90 PRO A N 1
ATOM 656 C CA . PRO A 1 90 ? 2.152 24.648 -15.694 1.00 61.03 90 PRO A CA 1
ATOM 657 C C . PRO A 1 90 ? 1.972 24.637 -14.165 1.00 61.03 90 PRO A C 1
ATOM 659 O O . PRO A 1 90 ? 1.947 23.566 -13.550 1.00 61.03 90 PRO A O 1
ATOM 662 N N . PRO A 1 91 ? 1.842 25.814 -13.527 1.00 53.94 91 PRO A N 1
ATOM 663 C CA . PRO A 1 91 ? 1.749 25.899 -12.082 1.00 53.94 91 PRO A CA 1
ATOM 664 C C . PRO A 1 91 ? 0.416 25.339 -11.567 1.00 53.94 91 PRO A C 1
ATOM 666 O O . PRO A 1 91 ? -0.659 25.673 -12.059 1.00 53.94 91 PRO A O 1
ATOM 669 N N . THR A 1 92 ? 0.523 24.606 -10.456 1.00 51.53 92 THR A N 1
ATOM 670 C CA . THR A 1 92 ? -0.491 24.442 -9.399 1.00 51.53 92 THR A CA 1
ATOM 671 C C . THR A 1 92 ? -1.827 23.785 -9.755 1.00 51.53 92 THR A C 1
ATOM 673 O O . THR A 1 92 ? -2.800 24.438 -10.109 1.00 51.53 92 THR A O 1
ATOM 676 N N . SER A 1 93 ? -1.949 22.524 -9.349 1.00 54.06 93 SER A N 1
ATOM 677 C CA . SER A 1 93 ? -3.126 22.071 -8.607 1.00 54.06 93 SER A CA 1
ATOM 678 C C . SER A 1 93 ? -2.646 21.446 -7.300 1.00 54.06 93 SER A C 1
ATOM 680 O O . SER A 1 93 ? -2.478 20.235 -7.184 1.00 54.06 93 SER A O 1
ATOM 682 N N . SER A 1 94 ? -2.374 22.303 -6.310 1.00 53.12 94 SER A N 1
ATOM 683 C CA . SER A 1 94 ? -2.290 21.878 -4.911 1.00 53.12 94 SER A CA 1
ATOM 684 C C . SER A 1 94 ? -3.688 21.421 -4.491 1.00 53.12 94 SER A C 1
ATOM 686 O O . SER A 1 94 ? -4.484 22.193 -3.960 1.00 53.12 94 SER A O 1
ATOM 688 N N . GLN A 1 95 ? -4.028 20.173 -4.810 1.00 57.00 95 GLN A N 1
ATOM 689 C CA . GLN A 1 95 ? -5.179 19.484 -4.241 1.00 57.00 95 GLN A CA 1
ATOM 690 C C . GLN A 1 95 ? -4.790 19.020 -2.841 1.00 57.00 95 GLN A C 1
ATOM 692 O O . GLN A 1 95 ? -4.581 17.841 -2.575 1.00 57.00 95 GLN A O 1
ATOM 697 N N . GLY A 1 96 ? -4.697 19.983 -1.923 1.00 64.06 96 GLY A N 1
ATOM 698 C CA . GLY A 1 96 ? -4.926 19.667 -0.522 1.00 64.06 96 GLY A CA 1
ATOM 699 C C . GLY A 1 96 ? -6.320 19.037 -0.369 1.0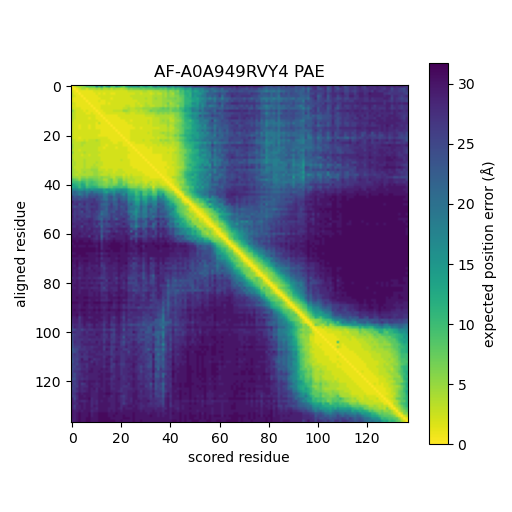0 64.06 96 GLY A C 1
ATOM 700 O O . GLY A 1 96 ? -7.191 19.272 -1.219 1.00 64.06 96 GLY A O 1
ATOM 701 N N . PRO A 1 97 ? -6.562 18.247 0.694 1.00 61.88 97 PRO A N 1
ATOM 702 C CA . PRO A 1 97 ? -7.901 17.759 1.009 1.00 61.88 97 PRO A CA 1
ATOM 703 C C . PRO A 1 97 ? -8.888 18.927 0.912 1.00 61.88 97 PRO A C 1
ATOM 705 O O . PRO A 1 97 ? -8.533 20.015 1.377 1.00 61.88 97 PRO A O 1
ATOM 708 N N . PRO A 1 98 ? -10.079 18.758 0.305 1.00 76.69 98 PRO A N 1
ATOM 709 C CA . PRO A 1 98 ? -11.005 19.865 0.113 1.00 76.69 98 PRO A CA 1
ATOM 710 C C . PRO A 1 98 ? -11.289 20.500 1.475 1.00 76.69 98 PRO A C 1
ATOM 712 O O . PRO A 1 98 ? -12.018 19.930 2.283 1.00 76.69 98 PRO A O 1
ATOM 715 N N . LEU A 1 99 ? -10.680 21.662 1.748 1.00 78.44 99 LEU A N 1
ATOM 716 C CA . LEU A 1 99 ? -10.735 22.322 3.059 1.00 78.44 99 LEU A CA 1
ATOM 717 C C . LEU A 1 99 ? -12.183 22.585 3.481 1.00 78.44 99 LEU A C 1
ATOM 719 O O . LEU A 1 99 ? -12.519 22.582 4.657 1.00 78.44 99 LEU A O 1
ATOM 723 N N . LEU A 1 100 ? -13.060 22.755 2.496 1.00 79.88 100 LEU A N 1
ATOM 724 C CA . LEU A 1 100 ? -14.492 22.912 2.682 1.00 79.88 100 LEU A CA 1
ATOM 725 C C . LEU A 1 100 ? -15.149 21.625 3.215 1.00 79.88 100 LEU A C 1
ATOM 727 O O . LEU A 1 100 ? -15.988 21.698 4.106 1.00 79.88 100 LEU A O 1
ATOM 731 N N . LEU A 1 101 ? -14.723 20.449 2.738 1.00 80.94 101 LEU A N 1
ATOM 732 C CA . LEU A 1 101 ? -15.191 19.151 3.232 1.00 80.94 101 LEU A CA 1
ATOM 733 C C . LEU A 1 101 ? -14.661 18.869 4.639 1.00 80.94 101 LEU A C 1
ATOM 735 O O . LEU A 1 101 ? -15.416 18.395 5.481 1.00 80.94 101 LEU A O 1
ATOM 739 N N . THR A 1 102 ? -13.388 19.172 4.917 1.00 87.06 102 THR A N 1
ATOM 740 C CA . THR A 1 102 ? -12.810 18.951 6.251 1.00 87.06 102 THR A CA 1
ATOM 741 C C . THR A 1 102 ? -13.452 19.868 7.291 1.00 87.06 102 THR A C 1
ATOM 743 O O . THR A 1 102 ? -13.813 19.399 8.369 1.00 87.06 102 THR A O 1
ATOM 746 N N . LEU A 1 103 ? -13.684 21.142 6.954 1.00 88.50 103 LEU A N 1
ATOM 747 C CA . LEU A 1 103 ? -14.372 22.091 7.830 1.00 88.50 103 LEU A CA 1
ATOM 748 C C . LEU A 1 103 ? -15.851 21.718 8.025 1.00 88.50 103 LEU A C 1
ATOM 750 O O . LEU A 1 103 ? -16.354 21.794 9.146 1.00 88.50 103 LEU A O 1
ATOM 754 N N . ALA A 1 104 ? -16.532 21.253 6.970 1.00 90.94 104 ALA A N 1
ATOM 755 C CA . ALA A 1 104 ? -17.910 20.769 7.057 1.00 90.94 104 ALA A CA 1
ATOM 756 C C . ALA A 1 104 ? -18.027 19.510 7.930 1.00 90.94 104 ALA A C 1
ATOM 758 O O . ALA A 1 104 ? -18.906 19.438 8.789 1.00 90.94 104 ALA A O 1
ATOM 759 N N . LEU A 1 105 ? -17.124 18.539 7.756 1.00 91.25 105 LEU A N 1
ATOM 760 C CA . LEU A 1 105 ? -17.118 17.299 8.530 1.00 91.25 105 LEU A CA 1
ATOM 761 C C . LEU A 1 105 ? -16.789 17.564 10.005 1.00 91.25 105 LEU A C 1
ATOM 763 O O . LEU A 1 105 ? -17.438 17.004 10.887 1.00 91.25 105 LEU A O 1
ATOM 767 N N . LEU A 1 106 ? -15.835 18.460 10.281 1.00 93.88 106 LEU A N 1
ATOM 768 C CA . LEU A 1 106 ? -15.502 18.884 11.640 1.00 93.88 106 LEU A CA 1
ATOM 769 C C . LEU A 1 106 ? -16.676 19.615 12.303 1.00 93.88 106 LEU A C 1
ATOM 771 O O . LEU A 1 106 ? -17.028 19.299 13.436 1.00 93.88 106 LEU A O 1
ATOM 775 N N . GLY A 1 107 ? -17.324 20.540 11.588 1.00 94.88 107 GLY A N 1
ATOM 776 C CA . GLY A 1 107 ? -18.510 21.245 12.076 1.00 94.88 107 GLY A CA 1
ATOM 777 C C . GLY A 1 107 ? -19.668 20.295 12.389 1.00 94.88 107 GLY A C 1
ATOM 778 O O . GLY A 1 107 ? -20.264 20.379 13.463 1.00 94.88 107 GLY A O 1
ATOM 779 N N . PHE A 1 108 ? -19.942 19.343 11.494 1.00 95.88 108 PHE A N 1
ATOM 780 C CA . PHE A 1 108 ? -20.963 18.316 11.701 1.00 95.88 108 PHE A CA 1
ATOM 781 C C . PHE A 1 108 ? -20.635 17.410 12.897 1.00 95.88 108 PHE A C 1
ATOM 783 O O . PHE A 1 108 ? -21.500 17.157 13.734 1.00 95.88 108 PHE A O 1
ATOM 790 N N . CYS A 1 109 ? -19.376 16.983 13.031 1.00 95.25 109 CYS A N 1
ATOM 791 C CA . CYS A 1 109 ? -18.907 16.185 14.162 1.00 95.25 109 CYS A CA 1
ATOM 792 C C . CYS A 1 109 ? -19.089 16.928 15.498 1.00 95.25 109 CYS A C 1
ATOM 794 O O . CYS A 1 109 ? -19.686 16.389 16.431 1.00 95.25 109 CYS A O 1
ATOM 796 N N . CYS A 1 110 ? -18.669 18.195 15.577 1.00 95.81 110 CYS A N 1
ATOM 797 C CA . CYS A 1 110 ? -18.843 19.029 16.769 1.00 95.81 110 CYS A CA 1
ATOM 798 C C . CYS A 1 110 ? -20.321 19.210 17.149 1.00 95.81 110 CYS A C 1
ATOM 800 O O . CYS A 1 110 ? -20.674 19.129 18.327 1.00 95.81 110 CYS A O 1
ATOM 802 N N . LEU A 1 111 ? -21.197 19.420 16.162 1.00 96.38 111 LEU A N 1
ATOM 803 C CA . LEU A 1 111 ? -22.633 19.577 16.385 1.00 96.38 111 LEU A CA 1
ATOM 804 C C . LEU A 1 111 ? -23.268 18.283 16.914 1.00 96.38 111 LEU A C 1
ATOM 806 O O . LEU A 1 111 ? -24.039 18.332 17.872 1.00 96.38 111 LEU A O 1
ATOM 810 N N . LEU A 1 112 ? -22.905 17.124 16.357 1.00 96.19 112 LEU A N 1
ATOM 811 C CA . LEU A 1 112 ? -23.371 15.828 16.855 1.00 96.19 112 LEU A CA 1
ATOM 812 C C . LEU A 1 112 ? -22.929 15.570 18.298 1.00 96.19 112 LEU A C 1
ATOM 814 O O . LEU A 1 112 ? -23.750 15.159 19.117 1.00 96.19 112 LEU A O 1
ATOM 818 N N . LEU A 1 113 ? -21.666 15.848 18.633 1.00 95.88 113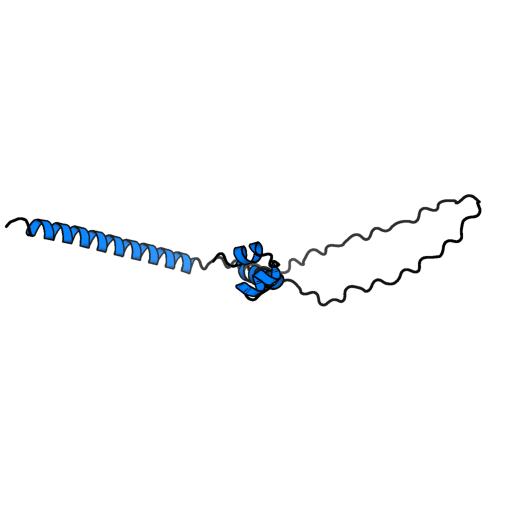 LEU A N 1
ATOM 819 C CA . LEU A 1 113 ? -21.160 15.674 19.996 1.00 95.88 113 LEU A CA 1
ATOM 820 C C . LEU A 1 113 ? -21.885 16.582 21.000 1.00 95.88 113 LEU A C 1
ATOM 822 O O . LEU A 1 113 ? -22.214 16.126 22.097 1.00 95.88 113 LEU A O 1
ATOM 826 N N . LEU A 1 114 ? -22.207 17.826 20.624 1.00 96.44 114 LEU A N 1
ATOM 827 C CA . LEU A 1 114 ? -23.023 18.705 21.466 1.00 96.44 114 LEU A CA 1
ATOM 828 C C . LEU A 1 114 ? -24.441 18.166 21.668 1.00 96.44 114 LEU A C 1
ATOM 830 O O . LEU A 1 114 ? -24.921 18.153 22.801 1.00 96.44 114 LEU A O 1
ATOM 834 N N . ILE A 1 115 ? -25.102 17.684 20.610 1.00 96.31 115 ILE A N 1
ATOM 835 C CA . ILE A 1 115 ? -26.446 17.099 20.725 1.00 96.31 115 ILE A CA 1
ATOM 836 C C . ILE A 1 115 ? -26.420 15.880 21.649 1.00 96.31 115 ILE A C 1
ATOM 838 O O . ILE A 1 115 ? -27.234 15.793 22.568 1.00 96.31 115 ILE A O 1
ATOM 842 N N . ILE A 1 116 ? -25.467 14.963 21.450 1.00 96.25 116 ILE A N 1
ATOM 843 C CA . ILE A 1 116 ? -25.315 13.767 22.287 1.00 96.25 116 ILE A CA 1
ATOM 844 C C . ILE A 1 116 ? -25.086 14.170 23.747 1.00 96.25 116 ILE A C 1
ATOM 846 O O . ILE A 1 116 ? -25.743 13.626 24.633 1.00 96.25 116 ILE A O 1
ATOM 850 N N . GLY A 1 117 ? -24.217 15.153 24.000 1.00 95.19 117 GLY A N 1
ATOM 851 C CA . GLY A 1 117 ? -23.951 15.672 25.341 1.00 95.19 117 GLY A CA 1
ATOM 852 C C . GLY A 1 117 ? -25.199 16.243 26.018 1.00 95.19 117 GLY A C 1
ATOM 853 O O . GLY A 1 117 ? -25.509 15.869 27.149 1.00 95.19 117 GLY A O 1
ATOM 854 N N . VAL A 1 118 ? -25.964 17.091 25.324 1.00 96.00 118 VAL A N 1
ATOM 855 C CA . VAL A 1 118 ? -27.206 17.681 25.858 1.00 96.00 118 VAL A CA 1
ATOM 856 C C . VAL A 1 118 ? -28.264 16.611 26.124 1.00 96.00 118 VAL A C 1
ATOM 858 O O . VAL A 1 118 ? -28.920 16.650 27.164 1.00 96.00 118 VAL A O 1
ATOM 861 N N . VAL A 1 119 ? -28.411 15.628 25.233 1.00 96.00 119 VAL A N 1
ATOM 862 C CA . VAL A 1 119 ? -29.342 14.507 25.426 1.00 96.00 119 VAL A CA 1
ATOM 863 C C . VAL A 1 119 ? -28.929 13.663 26.631 1.00 96.00 119 VAL A C 1
ATOM 865 O O . VAL A 1 119 ? -29.776 13.360 27.469 1.00 96.00 119 VAL A O 1
ATOM 868 N N . PHE A 1 120 ? -27.643 13.338 26.776 1.00 95.81 120 PHE A N 1
ATOM 869 C CA . PHE A 1 120 ? -27.137 12.601 27.936 1.00 95.81 120 PHE A CA 1
ATOM 870 C C . PHE A 1 120 ? -27.388 13.354 29.241 1.00 95.81 120 PHE A C 1
ATOM 872 O O . PHE A 1 120 ? -27.939 12.782 30.182 1.00 95.81 120 PHE A O 1
ATOM 879 N N . ILE A 1 121 ? -27.048 14.643 29.292 1.00 94.94 121 ILE A N 1
ATOM 880 C CA . ILE A 1 121 ? -27.292 15.490 30.465 1.00 94.94 121 ILE A CA 1
ATOM 881 C C . ILE A 1 121 ? -28.794 15.555 30.761 1.00 94.94 121 ILE A C 1
ATOM 883 O O . ILE A 1 121 ? -29.202 15.368 31.907 1.00 94.94 121 ILE A O 1
ATOM 887 N N . GLY A 1 122 ? -29.632 15.735 29.739 1.00 93.38 122 GLY A N 1
ATOM 888 C CA . GLY A 1 122 ? -31.087 15.749 29.869 1.00 93.38 122 GLY A CA 1
ATOM 889 C C . GLY A 1 122 ? -31.648 14.439 30.427 1.00 93.38 122 GLY A C 1
ATOM 890 O O . GLY A 1 122 ? -32.478 14.464 31.338 1.00 93.38 122 GLY A O 1
ATOM 891 N N . ILE A 1 123 ? -31.166 13.289 29.946 1.00 93.38 123 ILE A N 1
ATOM 892 C CA . ILE A 1 123 ? -31.555 11.962 30.447 1.00 93.38 123 ILE A CA 1
ATOM 893 C C . ILE A 1 123 ? -31.106 11.785 31.898 1.00 93.38 123 ILE A C 1
ATOM 895 O O . ILE A 1 123 ? -31.898 11.336 32.728 1.00 93.38 123 ILE A O 1
ATOM 899 N N . VAL A 1 124 ? -29.876 12.176 32.237 1.00 92.19 124 VAL A N 1
ATOM 900 C CA . VAL A 1 124 ? -29.354 12.076 33.605 1.00 92.19 124 VAL A CA 1
ATOM 901 C C . VAL A 1 124 ? -30.170 12.950 34.555 1.00 92.19 124 VAL A C 1
ATOM 903 O O . VAL A 1 124 ? -30.652 12.443 35.568 1.00 92.19 124 VAL A O 1
ATOM 906 N N . VAL A 1 125 ? -30.419 14.217 34.214 1.00 91.25 125 VAL A N 1
ATOM 907 C CA . VAL A 1 125 ? -31.248 15.130 35.021 1.00 91.25 125 VAL A CA 1
ATOM 908 C C . VAL A 1 125 ? -32.670 14.589 35.172 1.00 91.25 125 VAL A C 1
ATOM 910 O O . VAL A 1 125 ? -33.208 14.560 36.281 1.00 91.25 125 VAL A O 1
ATOM 913 N N . ARG A 1 126 ? -33.271 14.082 34.089 1.00 86.94 126 ARG A N 1
ATOM 914 C CA . ARG A 1 126 ? -34.600 13.461 34.132 1.00 86.94 126 ARG A CA 1
ATOM 915 C C . ARG A 1 126 ? -34.612 12.231 35.038 1.00 86.94 126 ARG A C 1
ATOM 917 O O . ARG A 1 126 ? -35.530 12.095 35.840 1.00 86.94 126 ARG A O 1
ATOM 924 N N . SER A 1 127 ? -33.600 11.369 34.957 1.00 84.75 127 SER A N 1
ATOM 925 C CA . SER A 1 127 ? -33.495 10.162 35.786 1.00 84.75 127 SER A CA 1
ATOM 926 C C . SER A 1 127 ? -33.340 10.493 37.274 1.00 84.75 127 SER A C 1
ATOM 928 O O . SER A 1 127 ? -33.954 9.844 38.119 1.00 84.75 127 SER A O 1
ATOM 930 N N . GLN A 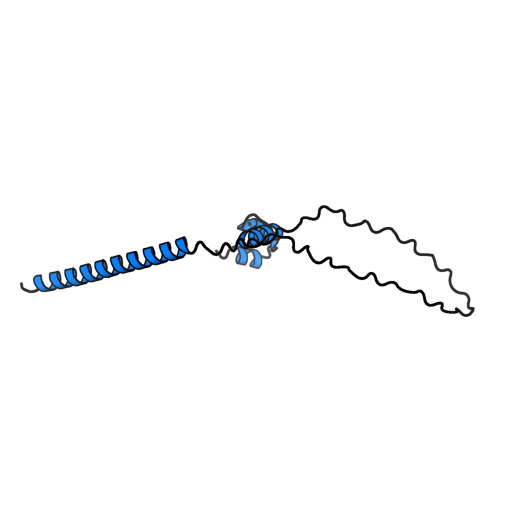1 128 ? -32.590 11.549 37.605 1.00 86.38 128 GLN A N 1
ATOM 931 C CA . GLN A 1 128 ? -32.449 12.021 38.981 1.00 86.38 128 GLN A CA 1
ATOM 932 C C . GLN A 1 128 ? -33.752 12.628 39.509 1.00 86.38 128 GLN A C 1
ATOM 934 O O . GLN A 1 128 ? -34.121 12.381 40.655 1.00 86.38 128 GLN A O 1
ATOM 939 N N . ASN A 1 129 ? -34.487 13.370 38.677 1.00 81.50 129 ASN A N 1
ATOM 940 C CA . ASN A 1 129 ? -35.782 13.932 39.062 1.00 81.50 129 ASN A CA 1
ATOM 941 C C . ASN A 1 129 ? -36.847 12.840 39.290 1.00 81.50 129 ASN A C 1
ATOM 943 O O . ASN A 1 129 ? -37.681 12.966 40.180 1.00 81.50 129 ASN A O 1
ATOM 947 N N . GLN A 1 130 ? -36.797 11.740 38.531 1.00 76.56 130 GLN A N 1
ATOM 948 C CA . GLN A 1 130 ? -37.680 10.583 38.741 1.00 76.56 130 GLN A CA 1
ATOM 949 C C . GLN A 1 130 ? -37.363 9.850 40.054 1.00 76.56 130 GLN A C 1
ATOM 951 O O . GLN A 1 130 ? -38.279 9.496 40.789 1.00 76.56 130 GLN A O 1
ATOM 956 N N . LYS A 1 131 ? -36.078 9.691 40.407 1.00 71.88 131 LYS A N 1
ATOM 957 C CA . LYS A 1 131 ? -35.671 9.065 41.679 1.00 71.88 131 LYS A CA 1
ATOM 958 C C . LYS A 1 131 ? -36.104 9.869 42.907 1.00 71.88 131 LYS A C 1
ATOM 960 O O . LYS A 1 131 ? -36.495 9.272 43.901 1.00 71.88 131 LYS A O 1
ATOM 965 N N . LYS A 1 132 ? -36.094 11.205 42.833 1.00 64.38 132 LYS A N 1
ATOM 966 C CA . LYS A 1 132 ? -36.571 12.068 43.931 1.00 64.38 132 LYS A CA 1
ATOM 967 C C . LYS A 1 132 ? -38.080 11.953 44.176 1.00 64.38 132 LYS A C 1
ATOM 969 O O . LYS A 1 132 ? -38.501 12.098 45.310 1.00 64.38 132 LYS A O 1
ATOM 974 N N . LYS A 1 133 ? -38.878 11.651 43.145 1.00 60.41 133 LYS A N 1
ATOM 975 C CA . LYS A 1 133 ? -40.338 11.475 43.266 1.00 60.41 133 LYS A CA 1
ATOM 976 C C . LYS A 1 133 ? -40.771 10.072 43.709 1.00 60.41 133 LYS A C 1
ATOM 978 O O . LYS A 1 133 ? -41.915 9.902 44.103 1.00 60.41 133 LYS A O 1
ATOM 983 N N . GLY A 1 134 ? -39.887 9.076 43.627 1.00 60.28 134 GLY A N 1
ATOM 984 C CA . GLY A 1 134 ? -40.170 7.690 44.026 1.00 60.28 134 GLY A CA 1
ATOM 985 C C . GLY A 1 134 ? -39.741 7.323 45.451 1.00 60.28 134 GLY A C 1
ATOM 986 O O . GLY A 1 134 ? -39.849 6.157 45.808 1.00 60.28 134 GLY A O 1
ATOM 987 N N . GLY A 1 135 ? -39.211 8.277 46.229 1.00 57.84 135 GLY A N 1
ATOM 988 C CA . GLY A 1 135 ? -38.716 8.065 47.598 1.00 57.84 135 GLY A CA 1
ATOM 989 C C . GLY A 1 135 ? -39.606 8.627 48.715 1.00 57.84 135 GLY A C 1
ATOM 990 O O . GLY A 1 135 ? -39.181 8.619 49.863 1.00 57.84 135 GLY A O 1
ATOM 991 N N . GLU A 1 136 ? -40.803 9.130 48.393 1.00 55.28 136 GLU A N 1
ATOM 992 C CA . GLU A 1 136 ? -41.817 9.586 49.365 1.00 55.28 136 GLU A CA 1
ATOM 993 C C . GLU A 1 136 ? -42.998 8.598 49.455 1.00 55.28 136 GLU A C 1
ATOM 995 O O . GLU A 1 136 ? -44.161 8.990 49.364 1.00 55.28 136 GLU A O 1
ATOM 1000 N N . GLN A 1 137 ? -42.706 7.302 49.605 1.00 45.19 137 GLN A N 1
ATOM 1001 C CA . GLN A 1 137 ? -43.677 6.300 50.065 1.00 45.19 137 GLN A CA 1
ATOM 1002 C C . GLN A 1 137 ? -43.055 5.419 51.140 1.00 45.19 137 GLN A C 1
ATOM 1004 O O . GLN A 1 137 ? -41.900 4.984 50.933 1.00 45.19 137 GLN A O 1
#